Protein AF-I8RIZ2-F1 (afdb_monomer_lite)

pLDDT: mean 91.85, std 7.6, range [39.81, 97.62]

Organism: NCBI:txid1149862

Foldseek 3Di:
DAEDEFQAWADEPLEDLDTWTKDFQLVVCVVVVHHSVVSQVVCVVVVHDRMFTFDPDDDDDPDPVVVVVVSVVSNVSVVRHHYDDQQDWYHYPNFIFGKHADPPPNNHQPDGGRIDTHGPPD

Radius of gyration: 15.33 Å; chains: 1; bounding box: 42×22×38 Å

Sequence (122 aa):
MTILKHDDQVKLEGWEGISVKVGTARGYAASYGGDQEEAHQREVKNGHNTAWTMFAGTALYGDRAYGALKAAERVEKFIKAMLLTDGQEVEIEGERFTVKVIRRNEKYPVNSDPIHFINKHN

Secondary structure (DSSP, 8-state):
-EEE-TT-EEE-TT-SS--EEEEEHHHHHHHTT--HHHHHHHHHHTT--SEEEE-------SSHHHHHHHHHHHHHHHHHSEE--TT-EEEETTEEEEEEEPTT-SSS--SS--EEEEE---

Structure (mmCIF, N/CA/C/O backbone):
data_AF-I8RIZ2-F1
#
_entry.id   AF-I8RIZ2-F1
#
loop_
_atom_site.group_PDB
_atom_site.id
_atom_site.type_symbol
_atom_site.label_atom_id
_atom_site.label_alt_id
_atom_s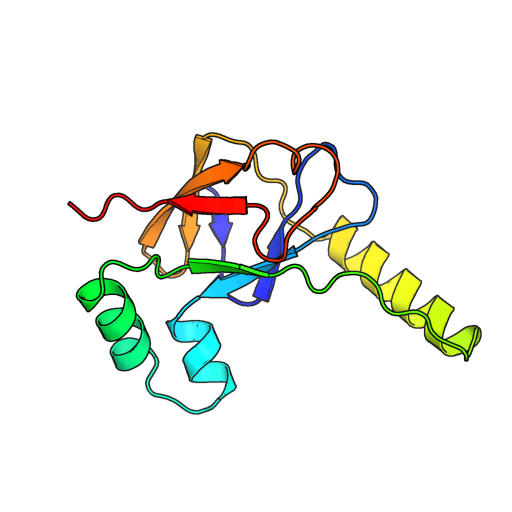ite.label_comp_id
_atom_site.label_asym_id
_atom_site.label_entity_id
_atom_site.label_seq_id
_atom_site.pdbx_PDB_ins_code
_atom_site.Cartn_x
_atom_site.Cartn_y
_atom_site.Cartn_z
_atom_site.occupancy
_atom_site.B_iso_or_equiv
_atom_site.auth_seq_id
_atom_site.auth_comp_id
_atom_site.auth_asym_id
_atom_site.auth_atom_id
_atom_site.pdbx_PDB_model_num
ATOM 1 N N . MET A 1 1 ? -13.878 -11.475 0.352 1.00 81.25 1 MET A N 1
ATOM 2 C CA . MET A 1 1 ? -13.249 -10.361 1.088 1.00 81.25 1 MET A CA 1
ATOM 3 C C . MET A 1 1 ? -11.747 -10.524 0.963 1.00 81.25 1 MET A C 1
ATOM 5 O O . MET A 1 1 ? -11.269 -11.635 1.157 1.00 81.25 1 MET A O 1
ATOM 9 N N . THR A 1 2 ? -11.033 -9.478 0.558 1.00 93.00 2 THR A N 1
ATOM 10 C CA . THR A 1 2 ? -9.574 -9.529 0.375 1.00 93.00 2 THR A CA 1
ATOM 11 C C . THR A 1 2 ? -8.891 -9.265 1.710 1.00 93.00 2 THR A C 1
ATOM 13 O O . THR A 1 2 ? -9.281 -8.332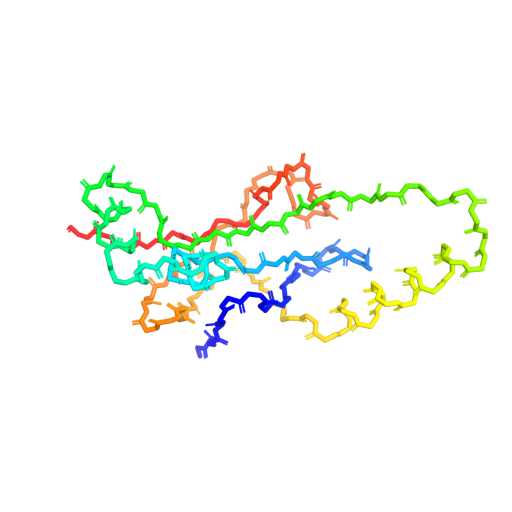 2.405 1.00 93.00 2 THR A O 1
ATOM 16 N N . ILE A 1 3 ? -7.895 -10.079 2.061 1.00 96.62 3 ILE A N 1
ATOM 17 C CA . ILE A 1 3 ? -7.106 -9.923 3.289 1.00 96.62 3 ILE A CA 1
ATOM 18 C C . ILE A 1 3 ? -5.730 -9.395 2.892 1.00 96.62 3 ILE A C 1
ATOM 20 O O . ILE A 1 3 ? -5.093 -9.975 2.012 1.00 96.62 3 ILE A O 1
ATOM 24 N N . LEU A 1 4 ? -5.297 -8.311 3.527 1.00 96.94 4 LEU A N 1
ATOM 25 C CA . LEU A 1 4 ? -4.001 -7.674 3.316 1.00 96.94 4 LEU A CA 1
ATOM 26 C C . LEU A 1 4 ? -3.230 -7.591 4.638 1.00 96.94 4 LEU A C 1
ATOM 28 O O . LEU A 1 4 ? -3.800 -7.651 5.731 1.00 96.94 4 LEU A O 1
ATOM 32 N N . LYS A 1 5 ? -1.918 -7.425 4.532 1.00 96.44 5 LYS A N 1
ATOM 33 C CA . LYS A 1 5 ? -0.996 -7.206 5.647 1.00 96.44 5 LYS A CA 1
ATOM 34 C C . LYS A 1 5 ? -0.061 -6.044 5.345 1.00 96.44 5 LYS A C 1
ATOM 36 O O . LYS A 1 5 ? 0.028 -5.581 4.208 1.00 96.44 5 LYS A O 1
ATOM 41 N N . HIS A 1 6 ? 0.662 -5.594 6.367 1.00 96.75 6 HIS A N 1
ATOM 42 C CA . HIS A 1 6 ? 1.793 -4.697 6.168 1.00 96.75 6 HIS A CA 1
ATOM 43 C C . HIS A 1 6 ? 2.736 -5.220 5.075 1.00 96.75 6 HIS A C 1
ATOM 45 O O . HIS A 1 6 ? 2.985 -6.422 4.991 1.00 96.75 6 HIS A O 1
ATOM 51 N N . ASP A 1 7 ? 3.267 -4.308 4.263 1.00 95.62 7 ASP A N 1
ATOM 52 C CA . ASP A 1 7 ? 4.181 -4.564 3.145 1.00 95.62 7 ASP A CA 1
ATOM 53 C C . ASP A 1 7 ? 3.612 -5.321 1.930 1.00 95.62 7 ASP A C 1
ATOM 55 O O . ASP A 1 7 ? 4.304 -5.419 0.902 1.00 95.62 7 ASP A O 1
ATOM 59 N N . ASP A 1 8 ? 2.347 -5.757 1.974 1.00 97.06 8 ASP A N 1
ATOM 60 C CA . ASP A 1 8 ? 1.668 -6.285 0.791 1.00 97.06 8 ASP A CA 1
ATOM 61 C C . ASP A 1 8 ? 1.665 -5.248 -0.338 1.00 97.06 8 ASP A C 1
ATOM 63 O O . ASP A 1 8 ? 1.555 -4.036 -0.127 1.00 97.06 8 ASP A O 1
ATOM 67 N N . GLN A 1 9 ? 1.803 -5.739 -1.569 1.00 97.12 9 GLN A N 1
ATOM 68 C CA . GLN A 1 9 ? 1.738 -4.913 -2.769 1.00 97.12 9 GLN A CA 1
ATOM 69 C C . GLN A 1 9 ? 0.298 -4.836 -3.265 1.00 97.12 9 GLN A C 1
ATOM 71 O O . GLN A 1 9 ? -0.343 -5.869 -3.459 1.00 97.12 9 GLN A O 1
ATOM 76 N N . VAL A 1 10 ? -0.181 -3.629 -3.555 1.00 97.50 10 VAL A N 1
ATOM 77 C CA . VAL A 1 10 ? -1.501 -3.390 -4.151 1.00 97.50 10 VAL A CA 1
ATOM 78 C C . VAL A 1 10 ? -1.391 -2.507 -5.392 1.00 97.50 10 VAL A C 1
ATOM 80 O O . VAL A 1 10 ? -0.442 -1.734 -5.544 1.00 97.50 10 VAL A O 1
ATOM 83 N N . LYS A 1 11 ? -2.352 -2.635 -6.303 1.00 96.44 11 LYS A N 1
ATOM 84 C CA . LYS A 1 11 ? -2.438 -1.865 -7.550 1.00 96.44 11 LYS A CA 1
ATOM 85 C C . LYS A 1 11 ? -3.889 -1.594 -7.938 1.00 96.44 11 LYS A C 1
ATOM 87 O O . LYS A 1 11 ? -4.801 -2.264 -7.455 1.00 96.44 11 LYS A O 1
ATOM 92 N N . LEU A 1 12 ? -4.077 -0.647 -8.852 1.00 96.25 12 LEU A N 1
ATOM 93 C CA . LEU A 1 12 ? -5.351 -0.380 -9.522 1.00 96.25 12 LEU A CA 1
ATOM 94 C C . LEU A 1 12 ? -5.304 -0.875 -10.970 1.00 96.25 12 LEU A C 1
ATOM 96 O O . LEU A 1 12 ? -4.227 -1.015 -11.546 1.00 96.25 12 LEU A O 1
ATOM 100 N N . GLU A 1 13 ? -6.473 -1.115 -11.566 1.00 92.94 13 GLU A N 1
ATOM 101 C CA . GLU A 1 13 ? -6.592 -1.647 -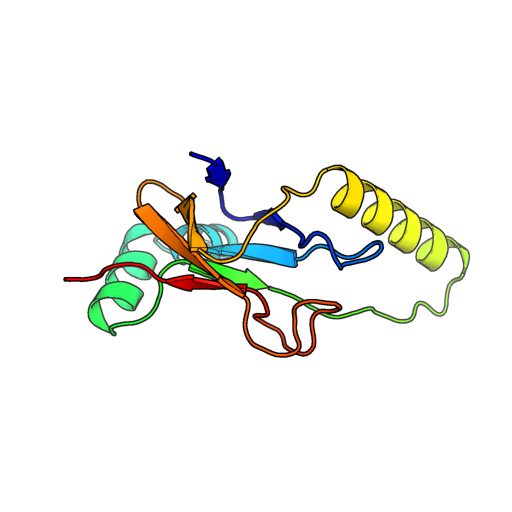12.934 1.00 92.94 13 GLU A CA 1
ATOM 102 C C . GLU A 1 13 ? -5.951 -0.723 -13.980 1.00 92.94 13 GLU A C 1
ATOM 104 O O . GLU A 1 13 ? -5.336 -1.195 -14.930 1.00 92.94 13 GLU A O 1
ATOM 109 N N . GLY A 1 14 ? -6.035 0.594 -13.772 1.00 90.00 14 GLY A N 1
ATOM 110 C CA . GLY A 1 14 ? -5.463 1.594 -14.674 1.00 90.00 14 GLY A CA 1
ATOM 111 C C . GLY A 1 14 ? -3.957 1.823 -14.525 1.00 90.00 14 GLY A C 1
ATOM 112 O O . GLY A 1 14 ? -3.420 2.658 -15.245 1.00 90.00 14 GLY A O 1
ATOM 113 N N . TRP A 1 15 ? -3.279 1.153 -13.586 1.00 92.81 15 TRP A N 1
ATOM 114 C CA . TRP A 1 15 ? -1.846 1.344 -13.355 1.00 92.81 15 TRP A CA 1
ATOM 115 C C . TRP A 1 15 ? -1.007 0.381 -14.188 1.00 92.81 15 TRP A C 1
ATOM 117 O O . TRP A 1 15 ? -1.253 -0.822 -14.210 1.00 92.81 15 TRP A O 1
ATOM 127 N N . GLU A 1 16 ? 0.059 0.899 -14.795 1.00 89.50 16 GLU A N 1
ATOM 128 C CA . GLU A 1 16 ? 0.979 0.115 -15.618 1.00 89.50 16 GLU A CA 1
ATOM 129 C C . GLU A 1 16 ? 2.330 -0.053 -14.918 1.00 89.50 16 GLU A C 1
ATOM 131 O O . GLU A 1 16 ? 3.079 0.906 -14.736 1.00 89.50 16 GLU A O 1
ATOM 136 N N . GLY A 1 17 ? 2.655 -1.284 -14.507 1.00 87.75 17 GLY A N 1
ATOM 137 C CA . GLY A 1 17 ? 3.967 -1.611 -13.931 1.00 87.75 17 GLY A CA 1
ATOM 138 C C . GLY A 1 17 ? 4.244 -0.981 -12.561 1.00 87.75 17 GLY A C 1
ATOM 139 O O . GLY A 1 17 ? 5.391 -0.979 -12.111 1.00 87.75 17 GLY A O 1
ATOM 140 N N . ILE A 1 18 ? 3.214 -0.445 -11.900 1.00 91.06 18 ILE A N 1
ATOM 141 C CA . ILE A 1 18 ? 3.318 0.271 -10.627 1.00 91.06 18 ILE A CA 1
ATOM 142 C C . ILE A 1 18 ? 2.403 -0.366 -9.596 1.00 91.06 18 ILE A C 1
ATOM 144 O O . ILE A 1 18 ? 1.216 -0.574 -9.833 1.00 91.06 18 ILE A O 1
ATOM 148 N N . SER A 1 19 ? 2.973 -0.648 -8.433 1.00 94.94 19 SER A N 1
ATOM 149 C CA . SER A 1 19 ? 2.261 -1.041 -7.225 1.00 94.94 19 SER A CA 1
ATOM 150 C C . SER A 1 19 ? 2.689 -0.145 -6.070 1.00 94.94 19 SER A C 1
ATOM 152 O O . SER A 1 19 ? 3.754 0.480 -6.102 1.00 94.94 19 SER A O 1
ATOM 154 N N . VAL A 1 20 ? 1.856 -0.095 -5.039 1.00 96.19 20 VAL A N 1
ATOM 155 C CA . VAL A 1 20 ? 2.147 0.585 -3.776 1.00 96.19 20 VAL A CA 1
ATOM 156 C C . VAL A 1 20 ? 2.126 -0.413 -2.637 1.00 96.19 20 VAL A C 1
ATOM 158 O O . VAL A 1 20 ? 1.540 -1.490 -2.747 1.00 96.19 20 VAL A O 1
ATOM 161 N N . LYS A 1 21 ? 2.800 -0.062 -1.547 1.00 96.81 21 LYS A N 1
ATOM 162 C CA . LYS A 1 21 ? 2.837 -0.876 -0.333 1.00 96.81 21 LYS A CA 1
ATOM 163 C C . LYS A 1 21 ? 1.673 -0.542 0.580 1.00 96.81 21 LYS A C 1
ATOM 165 O O . LYS A 1 21 ? 1.340 0.631 0.715 1.00 96.81 21 LYS A O 1
ATOM 170 N N . VAL A 1 22 ? 1.135 -1.542 1.262 1.00 97.56 22 VAL A N 1
ATOM 171 C CA . VAL A 1 22 ? 0.261 -1.344 2.421 1.00 97.56 22 VAL A CA 1
ATOM 172 C C . VAL A 1 22 ? 1.122 -1.011 3.642 1.00 97.56 22 VAL A C 1
ATOM 174 O O . VAL A 1 22 ? 2.047 -1.744 3.987 1.00 97.56 22 VAL A O 1
ATOM 177 N N . GLY A 1 23 ? 0.833 0.115 4.285 1.00 96.81 23 GLY A N 1
ATOM 178 C CA . GLY A 1 23 ? 1.349 0.502 5.593 1.00 96.81 23 GLY A CA 1
ATOM 179 C C . GLY A 1 23 ? 0.303 0.246 6.677 1.00 96.81 23 GLY A C 1
ATOM 180 O O . GLY A 1 23 ? -0.891 0.385 6.426 1.00 96.81 23 GLY A O 1
ATOM 181 N N . THR A 1 24 ? 0.748 -0.131 7.874 1.00 96.94 24 THR A N 1
ATOM 182 C CA . THR A 1 24 ? -0.105 -0.306 9.060 1.00 96.94 24 THR A CA 1
ATOM 183 C C . THR A 1 24 ? 0.638 0.240 10.270 1.00 96.94 24 THR A C 1
ATOM 185 O O . THR A 1 24 ? 1.871 0.200 10.304 1.00 96.94 24 THR A O 1
ATOM 188 N N . ALA A 1 25 ? -0.083 0.748 11.269 1.00 95.62 25 ALA A N 1
ATOM 189 C CA . ALA A 1 25 ? 0.528 1.268 12.492 1.00 95.62 25 ALA A CA 1
ATOM 190 C C . ALA A 1 25 ? 1.332 0.178 13.224 1.00 95.62 25 ALA A C 1
ATOM 192 O O . ALA A 1 25 ? 2.474 0.419 13.624 1.00 95.62 25 ALA A O 1
ATOM 193 N N . ARG A 1 26 ? 0.775 -1.042 13.320 1.00 96.06 26 ARG A N 1
ATOM 194 C CA . ARG A 1 26 ? 1.441 -2.201 13.936 1.00 96.06 26 ARG A CA 1
ATOM 195 C C . ARG A 1 26 ? 2.680 -2.614 13.151 1.00 96.06 26 ARG A C 1
ATOM 197 O O . ARG A 1 26 ? 3.760 -2.720 13.727 1.00 96.06 26 ARG A O 1
ATOM 204 N N . GLY A 1 27 ? 2.555 -2.793 11.837 1.00 95.44 27 GLY A N 1
ATOM 205 C CA . GLY A 1 27 ? 3.665 -3.209 10.982 1.00 95.44 27 GLY A CA 1
ATOM 206 C C . GLY A 1 27 ? 4.790 -2.176 10.911 1.00 95.44 27 GLY A C 1
ATOM 207 O O . GLY A 1 27 ? 5.969 -2.539 10.952 1.00 95.44 27 GLY A O 1
ATOM 208 N N . TYR A 1 28 ? 4.448 -0.883 10.910 1.00 93.50 28 TYR A N 1
ATOM 209 C CA . TYR A 1 28 ? 5.440 0.184 10.991 1.00 93.50 28 TYR A CA 1
ATOM 210 C C . TYR A 1 28 ? 6.185 0.134 12.329 1.00 93.50 28 TYR A C 1
ATOM 212 O O . TYR A 1 28 ? 7.411 0.099 12.338 1.00 93.50 28 TYR A O 1
ATOM 220 N N . ALA A 1 29 ? 5.477 0.048 13.460 1.00 95.19 29 ALA A N 1
ATOM 221 C CA . ALA A 1 29 ? 6.112 -0.061 14.774 1.00 95.19 29 ALA A CA 1
ATOM 222 C C . ALA A 1 29 ? 7.016 -1.299 14.886 1.00 95.19 29 ALA A C 1
ATOM 224 O O . ALA A 1 29 ? 8.167 -1.173 15.308 1.00 95.19 29 ALA A O 1
ATOM 225 N N . ALA A 1 30 ? 6.548 -2.462 14.421 1.00 95.12 30 ALA A N 1
ATOM 226 C CA . ALA A 1 30 ? 7.331 -3.697 14.389 1.00 95.12 30 ALA A CA 1
ATOM 227 C C . ALA A 1 30 ? 8.657 -3.527 13.630 1.00 95.12 30 ALA A C 1
ATOM 229 O O . ALA A 1 30 ? 9.706 -3.952 14.113 1.00 95.12 30 ALA A O 1
ATOM 230 N N . SER A 1 31 ? 8.624 -2.849 12.478 1.00 94.00 31 SER A N 1
ATOM 231 C CA . SER A 1 31 ? 9.804 -2.608 11.635 1.00 94.00 31 SER A CA 1
ATOM 232 C C . SER A 1 31 ? 10.889 -1.762 12.317 1.00 94.00 31 SER A C 1
ATOM 234 O O . SER A 1 31 ? 12.051 -1.825 11.918 1.00 94.00 31 SER A O 1
ATOM 236 N N . TYR A 1 32 ? 10.533 -0.999 13.356 1.00 91.94 32 TYR A N 1
ATOM 237 C CA . TYR A 1 32 ? 11.450 -0.147 14.120 1.00 91.94 32 TYR A CA 1
ATOM 238 C C . TYR A 1 32 ? 11.608 -0.588 15.585 1.00 91.94 32 TYR A C 1
ATOM 240 O O . TYR A 1 32 ? 12.145 0.164 16.396 1.00 91.94 32 TYR A O 1
ATOM 248 N N . GLY A 1 33 ? 11.164 -1.802 15.937 1.00 93.38 33 GLY A N 1
ATOM 249 C CA . GLY A 1 33 ? 11.281 -2.342 17.296 1.00 93.38 33 GLY A CA 1
ATOM 250 C C . GLY A 1 33 ? 10.385 -1.661 18.337 1.00 93.38 33 GLY A C 1
ATOM 251 O O . GLY A 1 33 ? 10.660 -1.760 19.530 1.00 93.38 33 GLY A O 1
ATOM 252 N N . GLY A 1 34 ? 9.344 -0.950 17.901 1.00 93.69 34 GLY A N 1
ATOM 253 C CA . GLY A 1 34 ? 8.339 -0.350 18.775 1.00 93.69 34 GLY A CA 1
ATOM 254 C C . GLY A 1 34 ? 7.229 -1.328 19.168 1.00 93.69 34 GLY A C 1
ATOM 255 O O . GLY A 1 34 ? 7.042 -2.372 18.539 1.00 93.69 34 GLY A O 1
ATOM 256 N N . ASP A 1 35 ? 6.458 -0.958 20.191 1.00 96.69 35 ASP A N 1
ATOM 257 C CA . ASP A 1 35 ? 5.251 -1.687 20.579 1.00 96.69 35 ASP A CA 1
ATOM 258 C C . ASP A 1 35 ? 4.150 -1.487 19.524 1.00 96.69 35 ASP A C 1
ATOM 260 O O . ASP A 1 35 ? 3.736 -0.365 19.212 1.00 96.69 35 ASP A O 1
ATOM 264 N N . GLN A 1 36 ? 3.704 -2.599 18.941 1.00 96.19 36 GLN A N 1
ATOM 265 C CA . GLN A 1 36 ? 2.732 -2.610 17.852 1.00 96.19 36 GLN A CA 1
ATOM 266 C C . GLN A 1 36 ? 1.353 -2.136 18.305 1.00 96.19 36 GLN A C 1
ATOM 268 O O . GLN A 1 36 ? 0.692 -1.383 17.587 1.00 96.19 36 GLN A O 1
ATOM 273 N N . GLU A 1 37 ? 0.916 -2.576 19.483 1.00 95.75 37 GLU A N 1
ATOM 274 C CA . GLU A 1 37 ? -0.425 -2.286 19.969 1.00 95.75 37 GLU A CA 1
ATOM 275 C C . GLU A 1 37 ? -0.488 -0.868 20.536 1.00 95.75 37 GLU A C 1
ATOM 277 O O . GLU A 1 37 ? -1.453 -0.157 20.273 1.00 95.75 37 GLU A O 1
ATOM 282 N N . GLU A 1 38 ? 0.573 -0.392 21.196 1.00 96.19 38 GLU A N 1
ATOM 283 C CA . GLU A 1 38 ? 0.676 1.014 21.600 1.00 96.19 38 GLU A CA 1
ATOM 284 C C . GLU A 1 38 ? 0.588 1.955 20.389 1.00 96.19 38 GLU A C 1
ATOM 286 O O . GLU A 1 38 ? -0.157 2.938 20.414 1.00 96.19 38 GLU A O 1
ATOM 291 N N . ALA A 1 39 ? 1.306 1.647 19.302 1.00 94.38 39 ALA A N 1
ATOM 292 C CA . ALA A 1 39 ? 1.263 2.448 18.083 1.00 94.38 39 ALA A CA 1
ATOM 293 C C . ALA A 1 39 ? -0.136 2.458 17.454 1.00 94.38 39 ALA A C 1
ATOM 295 O O . ALA A 1 39 ? -0.635 3.525 17.099 1.00 94.38 39 ALA A O 1
ATOM 296 N N . HIS A 1 40 ? -0.784 1.296 17.360 1.00 94.88 40 HIS A N 1
ATOM 297 C CA . HIS A 1 40 ? -2.151 1.196 16.860 1.00 94.88 40 HIS A CA 1
ATOM 298 C C . HIS A 1 40 ? -3.134 2.014 17.711 1.00 94.88 40 HIS A C 1
ATOM 300 O O . HIS A 1 40 ? -3.839 2.873 17.182 1.00 94.88 40 HIS A O 1
ATOM 306 N N . GLN A 1 41 ? -3.136 1.812 19.031 1.00 94.25 41 GLN A N 1
ATOM 307 C CA . GLN A 1 41 ? -4.029 2.526 19.947 1.00 94.25 41 GLN A CA 1
ATOM 308 C C . GLN A 1 41 ? -3.786 4.038 19.931 1.00 94.25 41 GLN A C 1
ATOM 310 O O . GLN A 1 41 ? -4.728 4.819 20.071 1.00 94.25 41 GLN A O 1
ATOM 315 N N . ARG A 1 42 ? -2.539 4.478 19.722 1.00 93.81 42 ARG A N 1
ATOM 316 C CA . ARG A 1 42 ? -2.211 5.898 19.560 1.00 93.81 42 ARG A CA 1
ATOM 317 C C . ARG A 1 42 ? -2.865 6.500 18.318 1.00 93.81 42 ARG A C 1
ATOM 319 O O . ARG A 1 42 ? -3.433 7.584 18.429 1.00 93.81 42 ARG A O 1
ATOM 326 N N . GLU A 1 43 ? -2.809 5.825 17.169 1.00 92.75 43 GLU A N 1
ATOM 327 C CA . GLU A 1 43 ? -3.464 6.318 15.948 1.00 92.75 43 GLU A CA 1
ATOM 328 C C . GLU A 1 43 ? -4.989 6.368 16.118 1.00 92.75 43 GLU A C 1
ATOM 330 O O . GLU A 1 43 ? -5.596 7.402 15.838 1.00 92.75 43 GLU A O 1
ATOM 335 N N . VAL A 1 44 ? -5.591 5.320 16.696 1.00 91.44 44 VAL A N 1
ATOM 336 C CA . VAL A 1 44 ? -7.034 5.289 17.001 1.00 91.44 44 VAL A CA 1
ATOM 337 C C . VAL A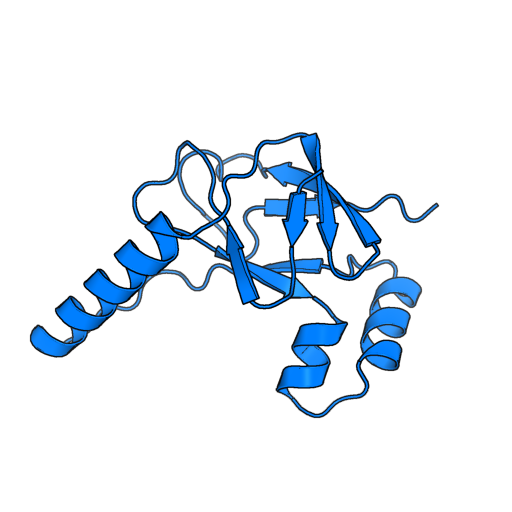 1 44 ? -7.431 6.441 17.927 1.00 91.44 44 VAL A C 1
ATOM 339 O O . VAL A 1 44 ? -8.372 7.178 17.636 1.00 91.44 44 VAL A O 1
ATOM 342 N N . LYS A 1 45 ? -6.693 6.653 19.025 1.00 92.25 45 LYS A N 1
ATOM 343 C CA . LYS A 1 45 ? -6.959 7.731 19.994 1.00 92.25 45 LYS A CA 1
ATOM 344 C C . LYS A 1 45 ? -6.877 9.124 19.365 1.00 92.25 45 LYS A C 1
ATOM 346 O O . LYS A 1 45 ? -7.590 10.028 19.795 1.00 92.25 45 LYS A O 1
ATOM 351 N N . ASN A 1 46 ? -6.014 9.296 18.368 1.00 89.81 46 ASN A N 1
ATOM 352 C CA . ASN A 1 46 ? -5.848 10.554 17.647 1.00 89.81 46 ASN A CA 1
ATOM 353 C C . ASN A 1 46 ? -6.842 10.717 16.482 1.00 89.81 46 ASN A C 1
ATOM 355 O O . ASN A 1 46 ? -6.832 11.754 15.823 1.00 89.81 46 ASN A O 1
ATOM 359 N N . GLY A 1 47 ? -7.704 9.726 16.230 1.00 87.25 47 GLY A N 1
ATOM 360 C CA . GLY A 1 47 ? -8.656 9.746 15.119 1.00 87.25 47 GLY A CA 1
ATOM 361 C C . GLY A 1 47 ? -7.991 9.594 13.749 1.00 87.25 47 GLY A C 1
ATOM 362 O O . GLY A 1 47 ? -8.518 10.087 12.753 1.00 87.25 47 GLY A O 1
ATOM 363 N N . HIS A 1 48 ? -6.819 8.959 13.691 1.00 88.62 48 HIS A N 1
ATOM 364 C CA . HIS A 1 48 ? -6.112 8.671 12.447 1.00 88.62 48 HIS A CA 1
ATOM 365 C C . HIS A 1 48 ? -6.462 7.277 11.916 1.00 88.62 48 HIS A C 1
ATOM 367 O O . HIS A 1 48 ? -6.779 6.364 12.677 1.00 88.62 48 HIS A O 1
ATOM 373 N N . ASN A 1 49 ? -6.340 7.092 10.599 1.00 89.62 49 ASN A N 1
ATOM 374 C CA . ASN A 1 49 ? -6.419 5.761 10.003 1.00 89.62 49 ASN A CA 1
ATOM 375 C C . ASN A 1 49 ? -5.219 4.913 10.442 1.00 89.62 49 ASN A C 1
ATOM 377 O O . ASN A 1 49 ? -4.074 5.362 10.422 1.00 89.62 49 ASN A O 1
ATOM 381 N N . THR A 1 50 ? -5.482 3.654 10.773 1.00 94.56 50 THR A N 1
ATOM 382 C CA . THR A 1 50 ? -4.479 2.688 11.251 1.00 94.56 50 THR A CA 1
ATOM 383 C C . THR A 1 50 ? -3.761 1.956 10.113 1.00 94.56 50 THR A C 1
ATOM 385 O O . THR A 1 50 ? -2.761 1.276 10.355 1.00 94.56 50 THR A O 1
ATOM 388 N N . ALA A 1 51 ? -4.232 2.131 8.873 1.00 96.25 51 ALA A N 1
ATOM 389 C CA . ALA A 1 51 ? -3.638 1.617 7.645 1.00 96.25 51 ALA A CA 1
ATOM 390 C C . ALA A 1 51 ? -3.635 2.688 6.539 1.00 96.25 51 ALA A C 1
ATOM 392 O O . ALA A 1 51 ? -4.531 3.529 6.470 1.00 96.25 51 ALA A O 1
ATOM 393 N N . TRP A 1 52 ? -2.634 2.642 5.660 1.00 95.81 52 TRP A N 1
ATOM 394 C CA . TRP A 1 52 ? -2.447 3.580 4.543 1.00 95.81 52 TRP A CA 1
ATOM 395 C C . TRP A 1 52 ? -1.731 2.900 3.372 1.00 95.81 52 TRP A C 1
ATOM 397 O O . TRP A 1 52 ? -1.269 1.763 3.496 1.00 95.81 52 TRP A O 1
ATOM 407 N N . THR A 1 53 ? -1.599 3.580 2.233 1.00 96.81 53 THR A N 1
ATOM 408 C CA . THR A 1 53 ? -0.688 3.147 1.168 1.00 96.81 53 THR A CA 1
ATOM 409 C C . THR A 1 53 ? 0.560 4.015 1.087 1.00 96.81 53 THR A C 1
ATOM 411 O O . THR A 1 53 ? 0.559 5.189 1.440 1.00 96.81 53 THR A O 1
ATOM 414 N N . MET A 1 54 ? 1.666 3.417 0.643 1.00 94.56 54 MET A N 1
ATOM 415 C CA . MET A 1 54 ? 2.951 4.091 0.482 1.00 94.56 54 MET A CA 1
ATOM 416 C C . MET A 1 54 ? 3.451 3.953 -0.953 1.00 94.56 54 MET A C 1
ATOM 418 O O . MET A 1 54 ? 3.839 2.867 -1.401 1.00 94.56 54 MET A O 1
ATOM 422 N N . PHE A 1 55 ? 3.494 5.082 -1.653 1.00 92.62 55 PHE A N 1
ATOM 423 C CA . PHE A 1 55 ? 4.155 5.260 -2.936 1.00 92.62 55 PHE A CA 1
ATOM 424 C C . PHE A 1 55 ? 5.400 6.137 -2.774 1.00 92.62 55 PHE A C 1
ATOM 426 O O . PHE A 1 55 ? 5.310 7.299 -2.386 1.00 92.62 55 PHE A O 1
ATOM 433 N N . ALA A 1 56 ? 6.571 5.591 -3.107 1.00 81.62 56 ALA A N 1
ATOM 434 C CA . ALA A 1 56 ? 7.853 6.295 -2.999 1.00 81.62 56 ALA A CA 1
ATOM 435 C C . ALA A 1 56 ? 8.369 6.853 -4.343 1.00 81.62 56 ALA A C 1
ATOM 437 O O . ALA A 1 56 ? 9.522 7.271 -4.437 1.00 81.62 56 ALA A O 1
ATOM 438 N N . GLY A 1 57 ? 7.547 6.850 -5.399 1.00 80.31 57 GLY A N 1
ATOM 439 C CA . GLY A 1 57 ? 7.986 7.264 -6.732 1.00 80.31 57 GLY A CA 1
ATOM 440 C C . GLY A 1 57 ? 8.992 6.298 -7.365 1.00 80.31 57 GLY A C 1
ATOM 441 O O . GLY A 1 57 ? 9.121 5.133 -6.982 1.00 80.31 57 GLY A O 1
ATOM 442 N N . THR A 1 58 ? 9.717 6.790 -8.368 1.00 76.38 58 THR A N 1
ATOM 443 C CA . THR A 1 58 ? 10.769 6.038 -9.060 1.00 76.38 58 THR A CA 1
ATOM 444 C C . THR A 1 58 ? 12.113 6.735 -8.911 1.00 76.38 58 THR A C 1
ATOM 446 O O . THR A 1 58 ? 12.235 7.910 -9.247 1.00 76.38 58 THR A O 1
ATOM 449 N N . ALA A 1 59 ? 13.136 6.000 -8.476 1.00 80.44 59 ALA A N 1
ATOM 450 C CA . ALA A 1 59 ? 14.510 6.489 -8.466 1.00 80.44 59 ALA A CA 1
ATOM 451 C C . ALA A 1 59 ? 15.166 6.334 -9.848 1.00 80.44 59 ALA A C 1
ATOM 453 O O . ALA A 1 59 ? 14.951 5.333 -10.542 1.00 80.44 59 ALA A O 1
ATOM 454 N N . LEU A 1 60 ? 15.992 7.314 -10.223 1.00 82.56 60 LEU A N 1
ATOM 455 C CA . LEU A 1 60 ? 16.910 7.207 -11.354 1.00 82.56 60 LEU A CA 1
ATOM 456 C C . LEU A 1 60 ? 18.200 6.533 -10.879 1.00 82.56 60 LEU A C 1
ATOM 458 O O . LEU A 1 60 ? 18.786 6.943 -9.879 1.00 82.56 60 LEU A O 1
ATOM 462 N N . TYR A 1 61 ? 18.647 5.509 -11.602 1.00 86.81 61 TYR A N 1
ATOM 463 C CA . TYR A 1 61 ? 19.892 4.800 -11.313 1.00 86.81 61 TYR A CA 1
ATOM 464 C C . TYR A 1 61 ? 20.923 5.136 -12.389 1.00 86.81 61 TYR A C 1
ATOM 466 O O . TYR A 1 61 ? 20.673 4.907 -13.571 1.00 86.81 61 TYR A O 1
ATOM 474 N N . GLY A 1 62 ? 22.073 5.683 -11.981 1.00 86.19 62 GLY A N 1
ATOM 475 C CA . GLY A 1 62 ? 23.183 5.977 -12.898 1.00 86.19 62 GLY A CA 1
ATOM 476 C C . GLY A 1 62 ? 23.878 4.715 -13.423 1.00 86.19 62 GLY A C 1
ATOM 477 O O . GLY A 1 62 ? 24.381 4.705 -14.543 1.00 86.19 62 GLY A O 1
ATOM 478 N N . ASP A 1 63 ? 23.857 3.633 -12.642 1.00 94.75 63 ASP A N 1
ATOM 479 C CA . ASP A 1 63 ? 24.289 2.306 -13.078 1.00 94.75 63 ASP A CA 1
ATOM 480 C C . ASP A 1 63 ? 23.151 1.610 -13.837 1.00 94.75 63 ASP A C 1
ATOM 482 O O . ASP A 1 63 ? 22.092 1.304 -13.280 1.00 94.75 63 ASP A O 1
ATOM 486 N N . ARG A 1 64 ? 23.392 1.335 -15.123 1.00 90.44 64 ARG A N 1
ATOM 487 C CA . ARG A 1 64 ? 22.425 0.694 -16.017 1.00 90.44 64 ARG A CA 1
ATOM 488 C C . ARG A 1 64 ? 22.102 -0.745 -15.611 1.00 90.44 64 ARG A C 1
ATOM 490 O O . ARG A 1 64 ? 20.947 -1.146 -15.743 1.00 90.44 64 ARG A O 1
ATOM 497 N N . ALA A 1 65 ? 23.081 -1.519 -15.144 1.00 93.62 65 ALA A N 1
ATOM 498 C CA . ALA A 1 65 ? 22.867 -2.912 -14.754 1.00 93.62 65 ALA A CA 1
ATOM 499 C C . ALA A 1 65 ? 22.017 -2.981 -13.481 1.00 93.62 65 ALA A C 1
ATOM 501 O O . ALA A 1 65 ? 21.002 -3.679 -13.440 1.00 93.62 65 ALA A O 1
ATOM 502 N N . TYR A 1 66 ? 22.368 -2.173 -12.480 1.00 91.75 66 TYR A N 1
ATOM 503 C CA . TYR A 1 66 ? 21.573 -2.052 -11.262 1.00 91.75 66 TYR A CA 1
ATOM 504 C C . TYR A 1 66 ? 20.169 -1.487 -11.538 1.00 91.75 66 TYR A C 1
ATOM 506 O O . TYR A 1 66 ? 19.174 -1.986 -11.010 1.00 91.75 66 TYR A O 1
ATOM 514 N N . GLY A 1 67 ? 20.058 -0.498 -12.430 1.00 91.94 67 GLY A N 1
ATOM 515 C CA . GLY A 1 67 ? 18.774 0.048 -12.865 1.00 91.94 67 GLY A CA 1
ATOM 516 C C . GLY A 1 67 ? 17.871 -0.996 -13.528 1.00 91.94 67 GLY A C 1
ATOM 517 O O . GLY A 1 67 ? 16.676 -1.044 -13.227 1.00 91.94 67 GLY A O 1
ATOM 518 N N . ALA A 1 68 ? 18.432 -1.867 -14.373 1.00 90.69 68 ALA A N 1
ATOM 519 C CA . ALA A 1 68 ? 17.703 -2.972 -14.994 1.00 90.69 68 ALA A CA 1
ATOM 520 C C . ALA A 1 68 ? 17.223 -4.001 -13.957 1.00 90.69 68 ALA A C 1
ATOM 522 O O . ALA A 1 68 ? 16.062 -4.407 -14.002 1.00 90.69 68 ALA A O 1
ATOM 523 N N . LEU A 1 69 ? 18.064 -4.348 -12.974 1.00 93.25 69 LEU A N 1
ATOM 524 C CA . LEU A 1 69 ? 17.678 -5.216 -11.856 1.00 93.25 69 LEU A CA 1
ATOM 525 C C . LEU A 1 69 ? 16.487 -4.627 -11.081 1.00 93.25 69 LEU A C 1
ATOM 527 O O . LEU A 1 69 ? 15.483 -5.301 -10.866 1.00 93.25 69 LEU A O 1
ATOM 531 N N . LYS A 1 70 ? 16.546 -3.337 -10.728 1.00 91.38 70 LYS A N 1
ATOM 532 C CA . LYS A 1 70 ? 15.451 -2.649 -10.022 1.00 91.38 70 LYS A CA 1
ATOM 533 C C . LYS A 1 70 ? 14.200 -2.452 -10.871 1.00 91.38 70 LYS A C 1
ATOM 535 O O . LYS A 1 70 ? 13.101 -2.351 -10.325 1.00 91.38 70 LYS A O 1
ATOM 540 N N . ALA A 1 71 ? 14.320 -2.376 -12.194 1.00 88.50 71 ALA A N 1
ATOM 541 C CA . ALA A 1 71 ? 13.166 -2.415 -13.088 1.00 88.50 71 ALA A CA 1
ATOM 542 C C . ALA A 1 71 ? 12.504 -3.804 -13.083 1.00 88.50 71 ALA A C 1
ATOM 544 O O . ALA A 1 71 ? 11.291 -3.883 -12.907 1.00 88.50 71 ALA A O 1
ATOM 545 N N . ALA A 1 72 ? 13.289 -4.881 -13.176 1.00 91.00 72 ALA A N 1
ATOM 546 C CA . ALA A 1 72 ? 12.780 -6.252 -13.117 1.00 91.00 72 ALA A CA 1
ATOM 547 C C . ALA A 1 72 ? 12.082 -6.555 -11.777 1.00 91.00 72 ALA A C 1
ATOM 549 O O . ALA A 1 72 ? 10.941 -7.012 -11.773 1.00 91.00 72 ALA A O 1
ATOM 550 N N . GLU A 1 73 ? 12.696 -6.193 -10.643 1.00 91.50 73 GLU A N 1
ATOM 551 C CA . GLU A 1 73 ? 12.082 -6.336 -9.311 1.00 91.50 73 GLU A CA 1
ATOM 552 C C . GLU A 1 73 ? 10.725 -5.615 -9.206 1.00 91.50 73 GLU A C 1
ATOM 554 O O . GLU A 1 73 ? 9.806 -6.097 -8.542 1.00 91.50 73 GLU A O 1
ATOM 559 N N . ARG A 1 74 ? 10.584 -4.443 -9.843 1.00 89.88 74 ARG A N 1
ATOM 560 C CA . ARG A 1 74 ? 9.320 -3.688 -9.862 1.00 89.88 74 ARG A CA 1
ATOM 561 C C . ARG A 1 74 ? 8.248 -4.395 -10.679 1.00 89.88 74 ARG A C 1
ATOM 563 O O . ARG A 1 74 ? 7.117 -4.490 -10.213 1.00 89.88 74 ARG A O 1
ATOM 570 N N . VAL A 1 75 ? 8.602 -4.928 -11.846 1.00 91.62 75 VAL A N 1
ATOM 571 C CA . VAL A 1 75 ? 7.674 -5.712 -12.674 1.00 91.62 75 VAL A CA 1
ATOM 572 C C . VAL A 1 75 ? 7.183 -6.940 -11.910 1.00 91.62 75 VAL A C 1
ATOM 574 O O . VAL A 1 75 ? 5.981 -7.191 -11.870 1.00 91.62 75 VAL A O 1
ATOM 577 N N . GLU A 1 76 ? 8.072 -7.666 -11.231 1.00 93.31 76 GLU A N 1
ATOM 578 C CA . GLU A 1 76 ? 7.666 -8.816 -10.418 1.00 93.31 76 GLU A CA 1
ATOM 579 C C . GLU A 1 76 ? 6.719 -8.432 -9.278 1.00 93.31 76 GLU A C 1
ATOM 581 O O . GLU A 1 76 ? 5.705 -9.103 -9.065 1.00 93.31 76 GLU A O 1
ATOM 586 N N . LYS A 1 77 ? 7.025 -7.346 -8.554 1.00 93.25 77 LYS A N 1
ATOM 587 C CA . LYS A 1 77 ? 6.148 -6.815 -7.499 1.00 93.25 77 LYS A CA 1
ATOM 588 C C . LYS A 1 77 ? 4.783 -6.430 -8.056 1.00 93.25 77 LYS A C 1
ATOM 590 O O . LYS A 1 77 ? 3.775 -6.797 -7.465 1.00 93.25 77 LYS A O 1
ATOM 595 N N . PHE A 1 78 ? 4.745 -5.769 -9.211 1.00 93.88 78 PHE A N 1
ATOM 596 C CA . PHE A 1 78 ? 3.503 -5.393 -9.878 1.00 93.88 78 PHE A CA 1
ATOM 597 C C . PHE A 1 78 ? 2.669 -6.607 -10.297 1.00 93.88 78 PHE A C 1
ATOM 599 O O . PHE A 1 78 ? 1.454 -6.619 -10.094 1.00 93.88 78 PHE A O 1
ATOM 606 N N . ILE A 1 79 ? 3.293 -7.642 -10.864 1.00 94.69 79 ILE A N 1
ATOM 607 C CA . ILE A 1 79 ? 2.596 -8.873 -11.266 1.00 94.69 79 ILE A CA 1
ATOM 608 C C . ILE A 1 79 ? 1.948 -9.541 -10.049 1.00 94.69 79 ILE A C 1
ATOM 610 O O . ILE A 1 79 ? 0.791 -9.947 -10.130 1.00 94.69 79 ILE A O 1
ATOM 614 N N . LYS A 1 80 ? 2.666 -9.596 -8.921 1.00 95.25 80 LYS A N 1
ATOM 615 C CA . LYS A 1 80 ? 2.202 -10.209 -7.665 1.00 95.25 80 LYS A CA 1
ATOM 616 C C . LYS A 1 80 ? 1.265 -9.313 -6.843 1.00 95.25 80 LYS A C 1
ATOM 618 O O . LYS A 1 80 ? 0.670 -9.798 -5.887 1.00 95.25 80 LYS A O 1
ATOM 623 N N . ALA A 1 81 ? 1.150 -8.028 -7.180 1.00 97.12 81 ALA A N 1
ATOM 624 C CA . ALA A 1 81 ? 0.336 -7.081 -6.431 1.00 97.12 81 ALA A CA 1
ATOM 625 C C . ALA A 1 81 ? -1.158 -7.407 -6.527 1.00 97.12 81 ALA A C 1
ATOM 627 O O . ALA A 1 81 ? -1.673 -7.737 -7.600 1.00 97.12 81 ALA A O 1
ATOM 628 N N . MET A 1 82 ? -1.860 -7.242 -5.411 1.00 97.62 82 MET A N 1
ATOM 629 C CA . MET A 1 82 ? -3.305 -7.400 -5.327 1.00 97.62 82 MET A CA 1
ATOM 630 C C . MET A 1 82 ? -4.012 -6.271 -6.078 1.00 97.62 82 MET A C 1
ATOM 632 O O . MET A 1 82 ? -3.697 -5.095 -5.893 1.00 97.62 82 MET A O 1
ATOM 636 N N . LEU A 1 83 ? -4.993 -6.625 -6.904 1.00 97.25 83 LEU A N 1
ATOM 637 C CA . LEU A 1 83 ? -5.848 -5.647 -7.564 1.00 97.25 83 LEU A CA 1
ATOM 638 C C . LEU A 1 83 ? -6.925 -5.158 -6.589 1.00 97.25 83 LEU A C 1
ATOM 640 O O . LEU A 1 83 ? -7.660 -5.970 -6.023 1.00 97.25 83 LEU A O 1
ATOM 644 N N . LEU A 1 84 ? -7.017 -3.841 -6.414 1.00 97.06 84 LEU A N 1
ATOM 645 C CA . LEU A 1 84 ? -8.057 -3.189 -5.623 1.00 97.06 84 LEU A CA 1
ATOM 646 C C . LEU A 1 84 ? -9.005 -2.375 -6.508 1.00 97.06 84 LEU A C 1
ATOM 648 O O . LEU A 1 84 ? -8.619 -1.866 -7.561 1.00 97.06 84 LEU A O 1
ATOM 652 N N . THR A 1 85 ? -10.242 -2.225 -6.041 1.00 95.69 85 THR A N 1
ATOM 653 C CA . THR A 1 85 ? -11.293 -1.419 -6.678 1.00 95.69 85 THR A CA 1
ATOM 654 C C . THR A 1 85 ? -11.889 -0.412 -5.688 1.00 95.69 85 THR A C 1
ATOM 656 O O . THR A 1 85 ? -11.913 -0.664 -4.483 1.00 95.69 85 THR A O 1
ATOM 659 N N . ASP A 1 86 ? -12.337 0.756 -6.169 1.00 95.81 86 ASP A N 1
ATOM 660 C CA . ASP A 1 86 ? -12.979 1.768 -5.309 1.00 95.81 86 ASP A CA 1
ATOM 661 C C . ASP A 1 86 ? -14.259 1.195 -4.682 1.00 95.81 86 ASP A C 1
ATOM 663 O O . ASP A 1 86 ? -15.073 0.577 -5.365 1.00 95.81 86 ASP A O 1
ATOM 667 N N . GLY A 1 87 ? -14.432 1.387 -3.374 1.00 95.12 87 GLY A N 1
ATOM 668 C CA . GLY A 1 87 ? -15.554 0.847 -2.605 1.00 95.12 87 GLY A CA 1
ATOM 669 C C . GLY A 1 87 ? -15.397 -0.612 -2.161 1.00 95.12 87 GLY A C 1
ATOM 670 O O . GLY A 1 87 ? -16.258 -1.111 -1.439 1.00 95.12 87 GLY A O 1
ATOM 671 N N . GLN A 1 88 ? -14.318 -1.301 -2.542 1.00 96.25 88 GLN A N 1
ATOM 672 C CA . GLN A 1 88 ? -14.057 -2.672 -2.104 1.00 96.25 88 GLN A CA 1
ATOM 673 C C . GLN A 1 88 ? -13.834 -2.752 -0.592 1.00 96.25 88 GLN A C 1
ATOM 675 O O . GLN A 1 88 ? -13.074 -1.968 -0.027 1.00 96.25 88 GLN A O 1
ATOM 680 N N . GLU A 1 89 ? -14.429 -3.753 0.055 1.00 96.31 89 GLU A N 1
ATOM 681 C CA . GLU A 1 89 ? -14.113 -4.086 1.443 1.00 96.31 89 GLU A CA 1
ATOM 682 C C . GLU A 1 89 ? -12.880 -4.993 1.530 1.00 96.31 89 GLU A C 1
ATOM 684 O O . GLU A 1 89 ? -12.775 -6.024 0.848 1.00 96.31 89 GLU A O 1
ATOM 689 N N . VAL A 1 90 ? -11.956 -4.612 2.407 1.00 96.75 90 VAL A N 1
ATOM 690 C CA . VAL A 1 90 ? -10.731 -5.352 2.711 1.00 96.75 90 VAL A CA 1
ATOM 691 C C . VAL A 1 90 ? -10.581 -5.519 4.218 1.00 96.75 90 VAL A C 1
ATOM 693 O O . VAL A 1 90 ? -11.052 -4.691 4.997 1.00 96.75 90 VAL A O 1
ATOM 696 N N . GLU A 1 91 ? -9.917 -6.593 4.624 1.00 96.44 91 GLU A N 1
ATOM 697 C CA . GLU A 1 91 ? -9.472 -6.791 5.999 1.00 96.44 91 GLU A CA 1
ATOM 698 C C . GLU A 1 91 ? -7.957 -6.590 6.061 1.00 96.44 91 GLU A C 1
ATOM 700 O O . GLU A 1 91 ? -7.226 -7.204 5.283 1.00 96.44 91 GLU A O 1
ATOM 705 N N . ILE A 1 92 ? -7.487 -5.729 6.960 1.00 96.38 92 ILE A N 1
ATOM 706 C CA . ILE A 1 92 ? -6.065 -5.453 7.174 1.00 96.38 92 ILE A CA 1
ATOM 707 C C . ILE A 1 92 ? -5.782 -5.648 8.656 1.00 96.38 92 ILE A C 1
ATOM 709 O O . ILE A 1 92 ? -6.347 -4.946 9.488 1.00 96.38 92 ILE A O 1
ATOM 713 N N . GLU A 1 93 ? -4.950 -6.636 8.987 1.00 90.88 93 GLU A N 1
ATOM 714 C CA . GLU A 1 93 ? -4.571 -6.952 10.377 1.00 90.88 93 GLU A CA 1
ATOM 715 C C . GLU A 1 93 ? -5.767 -7.119 11.343 1.00 90.88 93 GLU A C 1
ATOM 717 O O . GLU A 1 93 ? -5.692 -6.764 12.515 1.00 90.88 93 GLU A O 1
ATOM 722 N N . GLY A 1 94 ? -6.873 -7.696 10.854 1.00 90.38 94 GLY A N 1
ATOM 723 C CA . GLY A 1 94 ? -8.087 -7.956 11.639 1.00 90.38 94 GLY A CA 1
ATOM 724 C C . GLY A 1 94 ? -9.093 -6.799 11.678 1.00 90.38 94 GLY A C 1
ATOM 725 O O . GLY A 1 94 ? -10.175 -6.951 12.243 1.00 90.38 94 GLY A O 1
ATOM 726 N N . GLU A 1 95 ? -8.786 -5.666 11.047 1.00 91.94 95 GLU A N 1
ATOM 727 C CA . GLU A 1 95 ? -9.681 -4.514 10.925 1.00 91.94 95 GLU A CA 1
ATOM 728 C C . GLU A 1 95 ? -10.279 -4.421 9.520 1.00 91.94 95 GLU A C 1
ATOM 730 O O . GLU A 1 95 ? -9.624 -4.726 8.523 1.00 91.94 95 GLU A O 1
ATOM 735 N N . ARG A 1 96 ? -11.537 -3.979 9.422 1.00 94.00 96 ARG A N 1
ATOM 736 C CA . ARG A 1 96 ? -12.232 -3.826 8.138 1.00 94.00 96 ARG A CA 1
ATOM 737 C C . ARG A 1 96 ? -12.142 -2.397 7.627 1.00 94.00 96 ARG A C 1
ATOM 739 O O . ARG A 1 96 ? -12.478 -1.453 8.341 1.00 94.00 96 ARG A O 1
ATOM 746 N N . PHE A 1 97 ? -11.795 -2.267 6.353 1.00 95.50 97 PHE A N 1
ATOM 747 C CA . PHE A 1 97 ? -11.682 -0.993 5.657 1.00 95.50 97 PHE A CA 1
ATOM 748 C C . PHE A 1 97 ? -12.454 -1.024 4.344 1.00 95.50 97 PHE A C 1
ATOM 750 O O . PHE A 1 97 ? -12.577 -2.059 3.689 1.00 95.50 97 PHE A O 1
ATOM 757 N N . THR A 1 98 ? -12.937 0.142 3.934 1.00 96.06 98 THR A N 1
ATOM 758 C CA . THR A 1 98 ? -13.388 0.403 2.571 1.00 96.06 98 THR A CA 1
ATOM 759 C C . THR A 1 98 ? -12.256 1.075 1.805 1.00 96.06 98 THR A C 1
ATOM 761 O O . THR A 1 98 ? -11.718 2.098 2.235 1.00 96.06 98 THR A O 1
ATOM 764 N N . VAL A 1 99 ? -11.900 0.508 0.657 1.00 96.69 99 VAL A N 1
ATOM 765 C CA . VAL A 1 99 ? -10.943 1.099 -0.276 1.00 96.69 99 VAL A CA 1
ATOM 766 C C . VAL A 1 99 ? -11.546 2.369 -0.863 1.00 96.69 99 VAL A C 1
ATOM 768 O O . VAL A 1 99 ? -12.647 2.343 -1.414 1.00 96.69 99 VAL A O 1
ATOM 771 N N . LYS A 1 100 ? -10.807 3.476 -0.786 1.00 96.62 100 LYS A N 1
ATOM 772 C CA . LYS A 1 100 ? -11.145 4.728 -1.454 1.00 96.62 100 LYS A CA 1
ATOM 773 C C . LYS A 1 100 ? -10.005 5.171 -2.360 1.00 96.62 100 LYS A C 1
ATOM 775 O O . LYS A 1 100 ? -8.940 5.566 -1.891 1.00 96.62 100 LYS A O 1
ATOM 780 N N . VAL A 1 101 ? -10.244 5.161 -3.666 1.00 94.12 101 VAL A N 1
ATOM 781 C CA . VAL A 1 101 ? -9.304 5.711 -4.646 1.00 94.12 101 VAL A CA 1
ATOM 782 C C . VAL A 1 101 ? -9.487 7.225 -4.695 1.00 94.12 101 VAL A C 1
ATOM 784 O O . VAL A 1 101 ? -10.581 7.733 -4.952 1.00 94.12 101 VAL A O 1
ATOM 787 N N . ILE A 1 102 ? -8.417 7.967 -4.418 1.00 89.12 102 ILE A N 1
ATOM 788 C 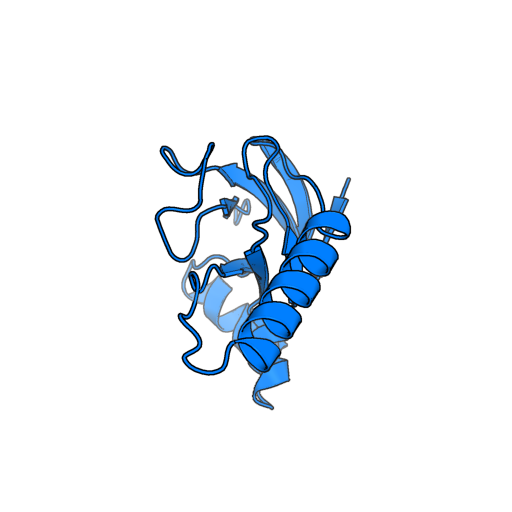CA . ILE A 1 102 ? -8.453 9.430 -4.463 1.00 89.12 102 ILE A CA 1
ATOM 789 C C . ILE A 1 102 ? -8.482 9.881 -5.923 1.00 89.12 102 ILE A C 1
ATOM 791 O O . ILE A 1 102 ? -7.770 9.343 -6.774 1.00 89.12 102 ILE A O 1
ATOM 795 N N . ARG A 1 103 ? -9.259 10.929 -6.208 1.00 86.62 103 ARG A N 1
ATOM 796 C CA . ARG A 1 103 ? -9.335 11.518 -7.546 1.00 86.62 103 ARG A CA 1
ATOM 797 C C . ARG A 1 103 ? -7.939 11.846 -8.085 1.00 86.62 103 ARG A C 1
ATOM 799 O O . ARG A 1 103 ? -7.137 12.445 -7.372 1.00 86.62 103 ARG A O 1
ATOM 806 N N . ARG A 1 104 ? -7.708 11.565 -9.370 1.00 89.62 104 ARG A N 1
ATOM 807 C CA . ARG A 1 104 ? -6.435 11.712 -10.110 1.00 89.62 104 ARG A CA 1
ATOM 808 C C . ARG A 1 104 ? -5.437 10.572 -9.902 1.00 89.62 104 ARG A C 1
ATOM 810 O O . ARG A 1 104 ? -4.453 10.545 -10.636 1.00 89.62 104 ARG A O 1
ATOM 817 N N . ASN A 1 105 ? -5.683 9.648 -8.971 1.00 91.38 105 ASN A N 1
ATOM 818 C CA . ASN A 1 105 ? -4.841 8.469 -8.776 1.00 91.38 105 ASN A CA 1
ATOM 819 C C . ASN A 1 105 ? -5.293 7.248 -9.592 1.00 91.38 105 ASN A C 1
ATOM 821 O O . ASN A 1 105 ? -4.621 6.226 -9.567 1.00 91.38 105 ASN A O 1
ATOM 825 N N . GLU A 1 106 ? -6.396 7.321 -10.341 1.00 90.75 106 GLU A N 1
ATOM 826 C CA . GLU A 1 106 ? -7.017 6.166 -11.009 1.00 90.75 106 GLU A CA 1
ATOM 827 C C . GLU A 1 106 ? -6.131 5.573 -12.115 1.00 90.75 106 GLU A C 1
ATOM 829 O O . GLU A 1 106 ? -6.148 4.369 -12.358 1.00 90.75 106 GLU A O 1
ATOM 834 N N . LYS A 1 107 ? -5.349 6.428 -12.783 1.00 88.31 107 LYS A N 1
ATOM 835 C CA . LYS A 1 107 ? -4.442 6.037 -13.875 1.00 88.31 107 LYS A CA 1
ATOM 836 C C . LYS A 1 107 ? -2.982 5.947 -13.444 1.00 88.31 107 LYS A C 1
ATOM 838 O O . LYS A 1 107 ? -2.200 5.253 -14.079 1.00 88.31 107 LYS A O 1
ATOM 843 N N . TYR A 1 108 ? -2.600 6.668 -12.393 1.00 89.31 108 TYR A N 1
ATOM 844 C CA . TYR A 1 108 ? -1.226 6.709 -11.900 1.00 89.31 108 TYR A CA 1
ATOM 845 C C . TYR A 1 108 ? -1.186 7.347 -10.504 1.00 89.31 108 TYR A C 1
ATOM 847 O O . TYR A 1 108 ? -1.902 8.326 -10.298 1.00 89.31 108 TYR A O 1
ATOM 855 N N . PRO A 1 109 ? -0.345 6.878 -9.566 1.00 91.19 109 PRO A N 1
ATOM 856 C CA . PRO A 1 109 ? -0.215 7.499 -8.249 1.00 91.19 109 PRO A CA 1
ATOM 857 C C . PRO A 1 109 ? 0.466 8.880 -8.311 1.00 91.19 109 PRO A C 1
ATOM 859 O O . PRO A 1 109 ? 1.647 9.004 -8.622 1.00 91.19 109 PRO A O 1
ATOM 862 N N . VAL A 1 110 ? -0.270 9.943 -7.993 1.00 89.19 110 VAL A N 1
ATOM 863 C CA . VAL A 1 110 ? 0.195 11.341 -7.995 1.00 89.19 110 VAL A CA 1
ATOM 864 C C . VAL A 1 110 ? 0.652 11.847 -6.621 1.00 89.19 110 VAL A C 1
ATOM 866 O O . VAL A 1 110 ? 1.216 12.935 -6.533 1.00 89.19 110 VAL A O 1
ATOM 869 N N . ASN A 1 111 ? 0.414 11.089 -5.551 1.00 88.81 111 ASN A N 1
ATOM 870 C CA . ASN A 1 111 ? 0.821 11.398 -4.178 1.00 88.81 111 ASN A CA 1
ATOM 871 C C . ASN A 1 111 ? 1.386 10.147 -3.476 1.00 88.81 111 ASN A C 1
ATOM 873 O O . ASN A 1 111 ? 1.371 9.048 -4.029 1.00 88.81 111 ASN A O 1
ATOM 877 N N . SER A 1 112 ? 1.917 10.324 -2.263 1.00 89.56 112 SER A N 1
ATOM 878 C CA . SER A 1 112 ? 2.529 9.241 -1.481 1.00 89.56 112 SER A CA 1
ATOM 879 C C . SER A 1 112 ? 1.522 8.250 -0.896 1.00 89.56 112 SER A C 1
ATOM 881 O O . SER A 1 112 ? 1.915 7.130 -0.595 1.00 89.56 112 SER A O 1
ATOM 883 N N . ASP A 1 113 ? 0.254 8.645 -0.760 1.00 92.19 113 ASP A N 1
ATOM 884 C CA . ASP A 1 113 ? -0.857 7.794 -0.318 1.00 92.19 113 ASP A CA 1
ATOM 885 C C . ASP A 1 113 ? -2.005 7.875 -1.343 1.00 92.19 113 ASP A C 1
ATOM 887 O O . ASP A 1 113 ? -2.899 8.714 -1.219 1.00 92.19 113 ASP A O 1
ATOM 891 N N . PRO A 1 114 ? -1.926 7.112 -2.448 1.00 94.06 114 PRO A N 1
ATOM 892 C CA . PRO A 1 114 ? -2.880 7.207 -3.557 1.00 94.06 114 PRO A CA 1
ATOM 893 C C . PRO A 1 114 ? -4.195 6.449 -3.342 1.00 94.06 114 PRO A C 1
ATOM 895 O O . PRO A 1 114 ? -5.183 6.739 -4.028 1.00 94.06 114 PRO A O 1
ATOM 898 N N . ILE A 1 115 ? -4.216 5.483 -2.419 1.00 96.12 115 ILE A N 1
ATOM 899 C CA . ILE A 1 115 ? -5.381 4.661 -2.084 1.00 96.12 115 ILE A CA 1
ATOM 900 C C . ILE A 1 115 ? -5.595 4.750 -0.575 1.00 96.12 115 ILE A C 1
ATOM 902 O O . ILE A 1 115 ? -4.778 4.275 0.204 1.00 96.12 115 ILE A O 1
ATOM 906 N N . HIS A 1 116 ? -6.720 5.312 -0.154 1.00 95.62 116 HIS A N 1
ATOM 907 C CA . HIS A 1 116 ? -7.054 5.380 1.260 1.00 95.62 116 HIS A CA 1
ATOM 908 C C . HIS A 1 116 ? -7.776 4.114 1.716 1.00 95.62 116 HIS A C 1
ATOM 910 O O . HIS A 1 116 ? -8.686 3.619 1.044 1.00 95.62 116 HIS A O 1
ATOM 916 N N . PHE A 1 117 ? -7.426 3.644 2.908 1.00 95.69 117 PHE A N 1
ATOM 917 C CA . PHE A 1 117 ? -8.203 2.657 3.643 1.00 95.69 117 PHE A CA 1
ATOM 918 C C . PHE A 1 117 ? -9.044 3.395 4.677 1.00 95.69 117 PHE A C 1
ATOM 920 O O . PHE A 1 117 ? -8.543 3.843 5.704 1.00 95.69 117 PHE A O 1
ATOM 927 N N . ILE A 1 118 ? -10.328 3.570 4.376 1.00 93.25 118 ILE A N 1
ATOM 928 C CA . ILE A 1 118 ? -11.258 4.258 5.267 1.00 93.25 118 ILE A CA 1
ATOM 929 C C . ILE A 1 118 ? -11.889 3.211 6.162 1.00 93.25 118 ILE A C 1
ATOM 931 O O . ILE A 1 118 ? -12.579 2.316 5.668 1.00 93.25 118 ILE A O 1
ATOM 935 N N . ASN A 1 119 ? -11.677 3.307 7.466 1.00 84.94 119 ASN A N 1
ATOM 936 C CA . ASN A 1 119 ? -12.447 2.490 8.385 1.00 84.94 119 ASN A CA 1
ATOM 937 C C . ASN A 1 119 ? -13.708 3.231 8.842 1.00 84.94 119 ASN A C 1
ATOM 939 O O . ASN A 1 119 ? -13.841 4.449 8.709 1.00 84.94 119 ASN A O 1
ATOM 943 N N . LYS A 1 120 ? -14.657 2.467 9.374 1.00 61.81 120 LYS A N 1
ATOM 944 C CA . LYS A 1 120 ? -15.770 3.022 10.139 1.00 61.81 120 LYS A CA 1
ATOM 945 C C . LYS A 1 120 ? -15.381 2.979 11.611 1.00 61.81 120 LYS A C 1
ATOM 947 O O . LYS A 1 120 ? -15.825 2.089 12.331 1.00 61.81 120 LYS A O 1
ATOM 952 N N . HIS A 1 121 ? -14.518 3.884 12.057 1.00 56.03 121 HIS A N 1
ATOM 953 C CA . HIS A 1 121 ? -14.477 4.207 13.477 1.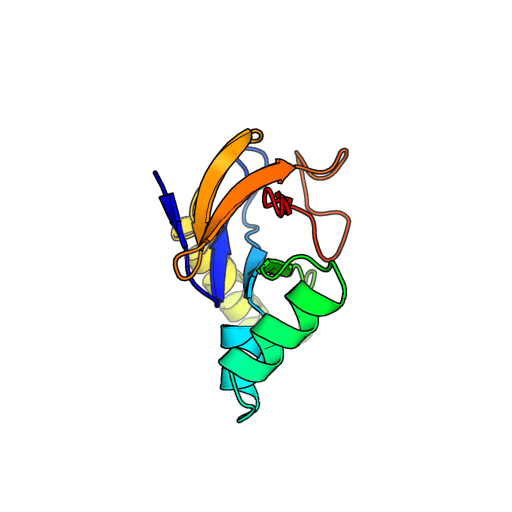00 56.03 121 HIS A CA 1
ATOM 954 C C . HIS A 1 121 ? -15.824 4.868 13.804 1.00 56.03 121 HIS A C 1
ATOM 956 O O . HIS A 1 121 ? -16.083 5.995 13.382 1.00 56.03 121 HIS A O 1
ATOM 962 N N . ASN A 1 122 ? -16.718 4.098 14.431 1.00 39.81 122 ASN A N 1
ATOM 963 C CA . ASN A 1 122 ? -17.939 4.614 15.050 1.00 39.81 122 ASN A CA 1
ATOM 964 C C . ASN A 1 122 ? -17.583 5.465 16.267 1.00 39.81 122 ASN A C 1
ATOM 966 O O . ASN A 1 122 ? -16.743 4.990 17.065 1.00 39.81 122 ASN A O 1
#